Protein AF-X1GL89-F1 (afdb_monomer_lite)

Structure (mmCIF, N/CA/C/O backbone):
data_AF-X1GL89-F1
#
_entry.id   AF-X1GL89-F1
#
loop_
_atom_site.group_PDB
_atom_site.id
_atom_site.type_symbol
_atom_site.label_atom_id
_atom_site.label_alt_id
_atom_site.label_comp_id
_atom_site.label_asym_id
_atom_site.label_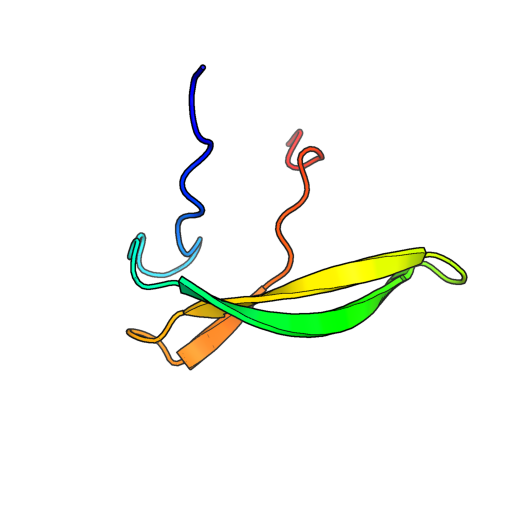entity_id
_atom_site.label_seq_id
_atom_site.pdbx_PDB_ins_code
_atom_site.Cartn_x
_atom_site.Cartn_y
_atom_site.Cartn_z
_atom_site.occupancy
_atom_site.B_iso_or_equiv
_atom_site.auth_seq_id
_atom_site.auth_comp_id
_atom_site.auth_asym_id
_atom_site.auth_atom_id
_atom_site.pdbx_PDB_model_num
ATOM 1 N N . MET A 1 1 ? 10.785 -1.212 19.182 1.00 44.81 1 MET A N 1
ATOM 2 C CA . MET A 1 1 ? 10.601 -1.612 17.772 1.00 44.81 1 MET A CA 1
ATOM 3 C C . MET A 1 1 ? 9.245 -1.086 17.353 1.00 44.81 1 MET A C 1
ATOM 5 O O . MET A 1 1 ? 8.244 -1.681 17.723 1.00 44.81 1 MET A O 1
ATOM 9 N N . GLU A 1 2 ? 9.198 0.075 16.713 1.00 55.03 2 GLU A N 1
ATOM 10 C CA . GLU A 1 2 ? 7.934 0.635 16.233 1.00 55.03 2 GLU A CA 1
ATOM 11 C C . GLU A 1 2 ? 7.576 -0.097 14.935 1.00 55.03 2 GLU A C 1
ATOM 13 O O . GLU A 1 2 ? 8.225 0.083 13.907 1.00 55.03 2 GLU A O 1
ATOM 18 N N . GLN A 1 3 ? 6.632 -1.038 14.999 1.00 54.34 3 GLN A N 1
ATOM 19 C CA . GLN A 1 3 ? 6.095 -1.659 13.791 1.00 54.34 3 GLN A CA 1
ATOM 20 C C . GLN A 1 3 ? 5.285 -0.596 13.054 1.00 54.34 3 GLN A C 1
ATOM 22 O O . GLN A 1 3 ? 4.237 -0.175 13.536 1.00 54.34 3 GLN A O 1
ATOM 27 N N . VAL A 1 4 ? 5.769 -0.160 11.889 1.00 66.25 4 VAL A N 1
ATOM 28 C CA . VAL A 1 4 ? 5.008 0.708 10.986 1.00 66.25 4 VAL A CA 1
ATOM 29 C C . VAL A 1 4 ? 3.817 -0.098 10.476 1.00 66.25 4 VAL A C 1
ATOM 31 O O . VAL A 1 4 ? 3.933 -0.892 9.541 1.00 66.25 4 VAL A O 1
ATOM 34 N N . ILE A 1 5 ? 2.677 0.055 11.147 1.00 71.56 5 ILE A N 1
ATOM 35 C CA . ILE A 1 5 ? 1.418 -0.536 10.710 1.00 71.56 5 ILE A CA 1
ATOM 36 C C . ILE A 1 5 ? 1.000 0.240 9.461 1.00 71.56 5 ILE A C 1
ATOM 38 O O . ILE A 1 5 ? 0.782 1.454 9.541 1.00 71.56 5 ILE A O 1
ATOM 42 N N . PRO A 1 6 ? 0.918 -0.414 8.293 1.00 73.81 6 PRO A N 1
ATOM 43 C CA . PRO A 1 6 ? 0.425 0.263 7.114 1.00 73.81 6 PRO A CA 1
ATOM 44 C C . PRO A 1 6 ? -1.012 0.705 7.353 1.00 73.81 6 PRO A C 1
ATOM 46 O O . PRO A 1 6 ? -1.780 -0.007 7.995 1.00 73.81 6 PRO A O 1
ATOM 49 N N . ARG A 1 7 ? -1.374 1.876 6.835 1.00 85.81 7 ARG A N 1
ATOM 50 C CA . ARG A 1 7 ? -2.753 2.371 6.827 1.00 85.81 7 ARG A CA 1
ATOM 51 C C . ARG A 1 7 ? -3.169 2.640 5.392 1.00 85.81 7 ARG A C 1
ATOM 53 O O . ARG A 1 7 ? -2.336 3.035 4.575 1.00 85.81 7 ARG A O 1
ATOM 60 N N . CYS A 1 8 ? -4.434 2.412 5.071 1.00 87.62 8 CYS A N 1
ATOM 61 C CA . CYS A 1 8 ? -4.935 2.732 3.748 1.00 87.62 8 CYS A CA 1
ATOM 62 C C . CYS A 1 8 ? -4.985 4.261 3.606 1.00 87.62 8 CYS A C 1
ATOM 64 O O . CYS A 1 8 ? -5.568 4.908 4.471 1.00 87.62 8 CYS A O 1
ATOM 66 N N . PRO A 1 9 ? -4.411 4.858 2.551 1.00 83.81 9 PRO A N 1
ATOM 67 C CA . PRO A 1 9 ? -4.445 6.312 2.376 1.00 83.81 9 PRO A CA 1
ATOM 68 C C . PRO A 1 9 ? -5.852 6.859 2.093 1.00 83.81 9 PRO A C 1
ATOM 70 O O . PRO A 1 9 ? -6.080 8.049 2.266 1.00 83.81 9 PRO A O 1
ATOM 73 N N . ASP A 1 10 ? -6.787 6.008 1.663 1.00 86.00 10 ASP A N 1
ATOM 74 C C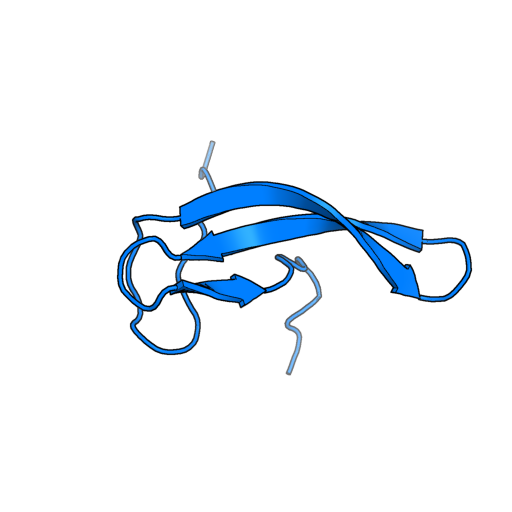A . ASP A 1 10 ? -8.138 6.426 1.278 1.00 86.00 10 ASP A CA 1
ATOM 75 C C . ASP A 1 10 ? -9.181 6.271 2.384 1.00 86.00 10 ASP A C 1
ATOM 77 O O . ASP A 1 10 ? -10.054 7.118 2.528 1.00 86.00 10 ASP A O 1
ATOM 81 N N . CYS A 1 11 ? -9.128 5.170 3.135 1.00 89.19 11 CYS A N 1
ATOM 82 C CA . CYS A 1 11 ? -10.111 4.873 4.181 1.00 89.19 11 CYS A CA 1
ATOM 83 C C . CYS A 1 11 ? -9.495 4.760 5.577 1.00 89.19 11 CYS A C 1
ATOM 85 O O . CYS A 1 11 ? -10.189 4.382 6.513 1.00 89.19 11 CYS A O 1
ATOM 87 N N . GLU A 1 12 ? -8.185 4.994 5.706 1.00 85.62 12 GLU A N 1
ATOM 88 C CA . GLU A 1 12 ? -7.420 4.917 6.961 1.00 85.62 12 GLU A CA 1
ATOM 89 C C . GLU A 1 12 ? -7.486 3.559 7.679 1.00 85.62 12 GLU A C 1
ATOM 91 O O . GLU A 1 12 ? -6.953 3.395 8.775 1.00 85.62 12 GLU A O 1
ATOM 96 N N . SER A 1 13 ? -8.066 2.546 7.031 1.00 88.88 13 SER A N 1
ATOM 97 C CA . SER A 1 13 ? -8.186 1.206 7.586 1.00 88.88 13 SER A CA 1
ATOM 98 C C . SER A 1 13 ? -6.814 0.557 7.754 1.00 88.88 13 SER A C 1
ATOM 100 O O . SER A 1 13 ? -5.939 0.666 6.890 1.00 88.88 13 SER A O 1
ATOM 102 N N . LEU A 1 14 ? -6.655 -0.166 8.862 1.00 86.75 14 LEU A N 1
ATOM 103 C CA . LEU A 1 14 ? -5.467 -0.961 9.188 1.00 86.75 14 LEU A CA 1
ATOM 104 C C . LEU A 1 14 ? -5.556 -2.386 8.616 1.00 86.75 14 LEU A C 1
ATOM 106 O O . LEU A 1 14 ? -4.598 -3.156 8.684 1.00 86.75 14 LEU A O 1
ATOM 110 N N . HIS A 1 15 ? -6.704 -2.758 8.037 1.00 90.19 15 HIS A N 1
ATOM 111 C CA . HIS A 1 15 ? -6.953 -4.081 7.468 1.00 90.19 15 HIS A CA 1
ATOM 112 C C . HIS A 1 15 ? -6.306 -4.219 6.090 1.00 90.19 15 HIS A C 1
ATOM 114 O O . HIS A 1 15 ? -6.975 -4.211 5.054 1.00 90.19 15 HIS A O 1
ATOM 120 N N . ILE A 1 16 ? -4.981 -4.329 6.070 1.00 89.06 16 ILE A N 1
ATOM 121 C CA . ILE A 1 16 ? -4.194 -4.357 4.840 1.00 89.06 16 ILE A CA 1
ATOM 122 C C . ILE A 1 16 ? -3.430 -5.666 4.740 1.00 89.06 16 ILE A C 1
ATOM 124 O O . ILE A 1 16 ? -2.818 -6.138 5.695 1.00 89.06 16 ILE A O 1
ATOM 128 N N . VAL A 1 17 ? -3.447 -6.247 3.547 1.00 89.94 17 VAL A N 1
ATOM 129 C CA . VAL A 1 17 ? -2.783 -7.510 3.240 1.00 89.94 17 VAL A CA 1
ATOM 130 C C . VAL A 1 17 ? -1.762 -7.337 2.129 1.00 89.94 17 VAL A C 1
ATOM 132 O O . VAL A 1 17 ? -1.910 -6.507 1.236 1.00 89.94 17 VAL A O 1
ATOM 135 N N . LYS A 1 18 ? -0.707 -8.147 2.170 1.00 89.19 18 LYS A N 1
ATOM 136 C CA . LYS A 1 18 ? 0.313 -8.199 1.120 1.00 89.19 18 LYS A CA 1
ATOM 137 C C . LYS A 1 18 ? -0.287 -8.817 -0.147 1.00 89.19 18 LYS A C 1
ATOM 139 O O . LYS A 1 18 ? -0.633 -9.992 -0.154 1.00 89.19 18 LYS A O 1
ATOM 144 N N . SER A 1 19 ? -0.374 -8.036 -1.221 1.00 89.94 19 SER A N 1
ATOM 145 C CA . SER A 1 19 ? -0.973 -8.420 -2.508 1.00 89.94 19 SER A CA 1
ATOM 146 C C . SER A 1 19 ? 0.095 -8.661 -3.583 1.00 89.94 19 SER A C 1
ATOM 148 O O . SER A 1 19 ? 0.026 -8.139 -4.698 1.00 89.94 19 SER A O 1
ATOM 150 N N . GLY A 1 20 ? 1.126 -9.430 -3.224 1.00 89.38 20 GLY A N 1
ATOM 151 C CA . GLY A 1 20 ? 2.24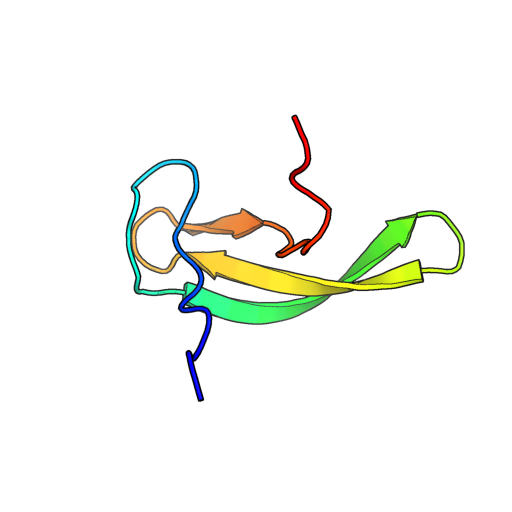4 -9.762 -4.108 1.00 89.38 20 GLY A CA 1
ATOM 152 C C . GLY A 1 20 ? 3.169 -8.581 -4.409 1.00 89.38 20 GLY A C 1
ATOM 153 O O . GLY A 1 20 ? 3.217 -7.602 -3.672 1.00 89.38 20 GLY A O 1
ATOM 154 N N . PHE A 1 21 ? 3.923 -8.675 -5.500 1.00 88.31 21 PHE A N 1
ATOM 155 C CA . PHE A 1 21 ? 4.890 -7.651 -5.893 1.00 88.31 21 PHE A CA 1
ATOM 156 C C . PHE A 1 21 ? 4.469 -6.973 -7.197 1.00 88.31 21 PHE A C 1
ATOM 158 O O . PHE A 1 21 ? 3.761 -7.563 -8.018 1.00 88.31 21 PHE A O 1
ATOM 165 N N . GLY A 1 22 ? 4.878 -5.722 -7.368 1.00 85.81 22 GLY A N 1
ATOM 166 C CA . GLY A 1 22 ? 4.700 -4.936 -8.583 1.00 85.81 22 GLY A CA 1
ATOM 167 C C . GLY A 1 22 ? 5.973 -4.162 -8.901 1.00 85.81 22 GLY A C 1
ATOM 168 O O . GLY A 1 22 ? 6.838 -4.000 -8.042 1.00 85.81 22 GLY A O 1
ATOM 169 N N . VAL A 1 23 ? 6.099 -3.714 -10.143 1.00 83.88 23 VAL A N 1
ATOM 170 C CA . VAL A 1 23 ? 7.212 -2.866 -10.568 1.00 83.88 23 VAL A CA 1
ATOM 171 C C . VAL A 1 23 ? 6.715 -1.429 -10.514 1.00 83.88 23 VAL A C 1
ATOM 173 O O . VAL A 1 23 ? 5.863 -1.058 -11.317 1.00 83.88 23 VAL A O 1
ATOM 176 N N . HIS A 1 24 ? 7.172 -0.652 -9.530 1.00 79.88 24 HIS A N 1
ATOM 177 C CA . HIS A 1 24 ? 6.793 0.762 -9.448 1.00 79.88 24 HIS A CA 1
ATOM 178 C C . HIS A 1 24 ? 7.666 1.615 -10.374 1.00 79.88 24 HIS A C 1
ATOM 180 O O . HIS A 1 24 ? 7.146 2.430 -11.133 1.00 79.88 24 HIS A O 1
ATOM 186 N N . LYS A 1 25 ? 8.982 1.380 -10.343 1.00 81.06 25 LYS A N 1
ATOM 187 C CA . LYS A 1 25 ? 9.978 2.010 -11.216 1.00 81.06 25 LYS A CA 1
ATOM 188 C C . LYS A 1 25 ? 10.699 0.930 -12.029 1.00 81.06 25 LYS A C 1
ATOM 190 O O . LYS A 1 25 ? 10.802 -0.198 -11.544 1.00 81.06 25 LYS A O 1
ATOM 195 N N . PRO A 1 26 ? 11.199 1.221 -13.244 1.00 82.88 26 PRO A N 1
ATOM 196 C CA . PRO A 1 26 ? 11.957 0.252 -14.034 1.00 82.88 26 PRO A CA 1
ATOM 197 C C . PRO A 1 26 ? 13.097 -0.363 -13.210 1.00 82.88 26 PRO A C 1
ATOM 199 O O . PRO A 1 26 ? 13.948 0.354 -12.696 1.00 82.88 26 PRO A O 1
ATOM 202 N N . GLY A 1 27 ? 13.084 -1.689 -13.052 1.00 82.69 27 GLY A N 1
ATOM 203 C CA . GLY A 1 27 ? 14.068 -2.417 -12.240 1.00 82.69 27 GLY A CA 1
ATOM 204 C C . GLY A 1 27 ? 13.775 -2.482 -10.733 1.00 82.69 27 GLY A C 1
ATOM 205 O O . GLY A 1 27 ? 14.455 -3.220 -10.026 1.00 82.69 27 GLY A O 1
ATOM 206 N N . GLU A 1 28 ? 12.744 -1.797 -10.230 1.00 82.88 28 GLU A N 1
ATOM 207 C CA . GLU A 1 28 ? 12.390 -1.781 -8.809 1.00 82.88 28 GLU A CA 1
ATOM 208 C C . GLU A 1 28 ? 11.118 -2.594 -8.526 1.00 82.88 28 GLU A C 1
ATOM 210 O O . GLU A 1 28 ? 9.993 -2.182 -8.827 1.00 82.88 28 GLU A O 1
ATOM 215 N N . LYS A 1 29 ? 11.299 -3.764 -7.903 1.00 85.94 29 LYS A N 1
ATOM 216 C CA . LYS A 1 29 ? 10.210 -4.641 -7.460 1.00 85.94 29 LYS A CA 1
ATOM 217 C C . LYS A 1 29 ? 9.787 -4.269 -6.035 1.00 85.94 29 LYS A C 1
ATOM 219 O O . LYS A 1 29 ? 10.492 -4.582 -5.080 1.00 85.94 29 LYS A O 1
ATOM 224 N N . LYS A 1 30 ? 8.609 -3.662 -5.888 1.00 87.38 30 LYS A N 1
ATOM 225 C CA . LYS A 1 30 ? 8.020 -3.275 -4.597 1.00 87.38 30 LYS A CA 1
ATOM 226 C C . LYS A 1 30 ? 6.883 -4.191 -4.176 1.00 87.38 30 LYS A C 1
ATOM 228 O O . LYS A 1 30 ? 6.159 -4.757 -4.998 1.00 87.38 30 LYS A O 1
ATOM 233 N N . GLN A 1 31 ? 6.726 -4.334 -2.865 1.00 88.62 31 GLN A N 1
ATOM 234 C CA . GLN A 1 31 ? 5.609 -5.053 -2.268 1.00 88.62 31 GLN A CA 1
ATOM 235 C C . GLN A 1 31 ? 4.322 -4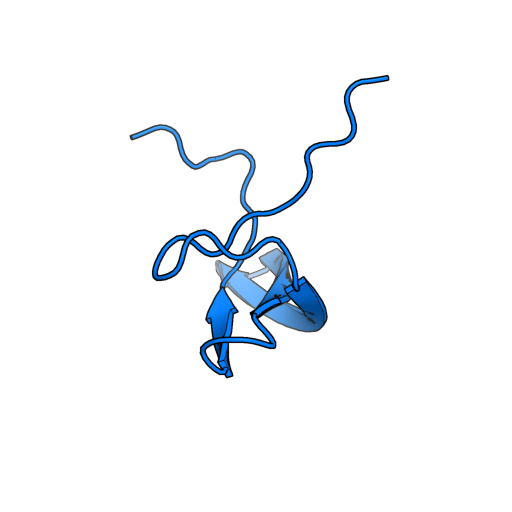.238 -2.455 1.00 88.62 31 GLN A C 1
ATOM 237 O O . GLN A 1 31 ? 4.248 -3.074 -2.064 1.00 88.62 31 GLN A O 1
ATOM 242 N N . ARG A 1 32 ? 3.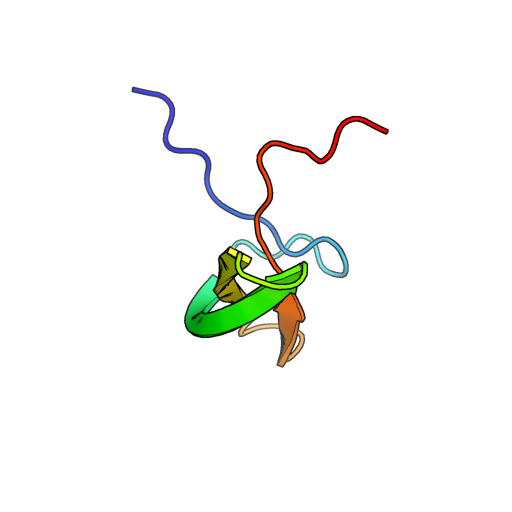298 -4.863 -3.039 1.00 89.50 32 ARG A N 1
ATOM 243 C CA . ARG A 1 32 ? 1.941 -4.317 -3.100 1.00 89.50 32 ARG A CA 1
ATOM 244 C C . ARG A 1 32 ? 1.167 -4.688 -1.854 1.00 89.50 32 ARG A C 1
ATOM 246 O O . ARG A 1 32 ? 1.314 -5.787 -1.309 1.00 89.50 32 ARG A O 1
ATOM 253 N N . TYR A 1 33 ? 0.286 -3.786 -1.471 1.00 89.31 33 TYR A N 1
ATOM 254 C CA . TYR A 1 33 ? -0.594 -3.898 -0.330 1.00 89.31 33 TYR A CA 1
ATOM 255 C C . TYR A 1 33 ? -2.021 -3.637 -0.785 1.00 89.31 33 TYR A C 1
ATOM 257 O O . TYR A 1 33 ? -2.265 -2.748 -1.588 1.00 89.31 33 TYR A O 1
ATOM 265 N N . MET A 1 34 ? -2.960 -4.436 -0.306 1.00 90.19 34 MET A N 1
ATOM 266 C CA . MET A 1 34 ? -4.377 -4.300 -0.606 1.00 90.19 34 MET A CA 1
ATOM 267 C C . MET A 1 34 ? -5.124 -4.055 0.693 1.00 90.19 34 MET A C 1
ATOM 269 O O . MET A 1 34 ? -4.987 -4.824 1.643 1.00 90.19 34 MET A O 1
ATOM 273 N N . CYS A 1 35 ? -5.921 -2.997 0.733 1.00 92.69 35 CYS A N 1
ATOM 274 C CA . CYS A 1 35 ? -6.877 -2.792 1.804 1.00 92.69 35 CYS A CA 1
ATOM 275 C C . CYS A 1 35 ? -8.065 -3.738 1.605 1.00 92.69 35 CYS A C 1
ATOM 277 O O . CYS A 1 35 ? -8.663 -3.763 0.531 1.00 92.69 35 CYS A O 1
ATOM 279 N N . ARG A 1 36 ? -8.422 -4.502 2.638 1.00 91.75 36 ARG A N 1
ATOM 280 C CA . ARG A 1 36 ? -9.605 -5.373 2.620 1.00 91.75 36 ARG A CA 1
ATOM 281 C C . ARG A 1 36 ? -10.919 -4.620 2.781 1.00 91.75 36 ARG A C 1
ATOM 283 O O . ARG A 1 36 ? -11.950 -5.160 2.412 1.00 91.75 36 ARG A O 1
ATOM 290 N N . ASP A 1 37 ? -10.868 -3.411 3.324 1.00 92.31 37 ASP A N 1
ATOM 291 C CA . ASP A 1 37 ? -12.057 -2.615 3.620 1.00 92.31 37 ASP A CA 1
ATOM 292 C C . ASP A 1 37 ? -12.584 -1.911 2.362 1.00 92.31 37 ASP A C 1
ATOM 294 O O . ASP A 1 37 ? -13.739 -2.067 1.982 1.00 92.31 37 ASP A O 1
ATOM 298 N N . CYS A 1 38 ? -11.699 -1.211 1.644 1.00 91.25 38 CYS A N 1
ATOM 299 C CA . CYS A 1 38 ? -12.051 -0.493 0.416 1.00 91.25 38 CYS A CA 1
ATOM 300 C C . CYS A 1 38 ? -11.658 -1.228 -0.878 1.00 91.25 38 CYS A C 1
ATOM 302 O O . CYS A 1 38 ? -11.963 -0.751 -1.969 1.00 91.25 38 CYS A O 1
ATOM 304 N N . GLY A 1 39 ? -10.932 -2.349 -0.786 1.00 89.94 39 GLY A N 1
ATOM 305 C CA . GLY A 1 39 ? -10.463 -3.126 -1.942 1.00 89.94 39 GLY A CA 1
ATOM 306 C C . GLY A 1 39 ? -9.334 -2.472 -2.748 1.00 89.94 39 GLY A C 1
ATOM 307 O O . GLY A 1 39 ? -8.898 -3.020 -3.762 1.00 89.94 39 GLY A O 1
ATOM 308 N N . ARG A 1 40 ? -8.834 -1.300 -2.333 1.00 88.56 40 ARG A N 1
ATOM 309 C CA . ARG A 1 40 ? -7.780 -0.586 -3.064 1.00 88.56 40 ARG A CA 1
ATOM 310 C C . ARG A 1 40 ? -6.415 -1.214 -2.861 1.00 88.56 40 ARG A C 1
ATOM 312 O O . ARG A 1 40 ? -6.077 -1.676 -1.772 1.00 88.56 40 ARG A O 1
ATOM 319 N N . THR A 1 41 ? -5.607 -1.156 -3.915 1.00 88.31 41 THR A N 1
ATOM 320 C CA . THR A 1 41 ? -4.219 -1.626 -3.899 1.00 88.31 41 THR A CA 1
AT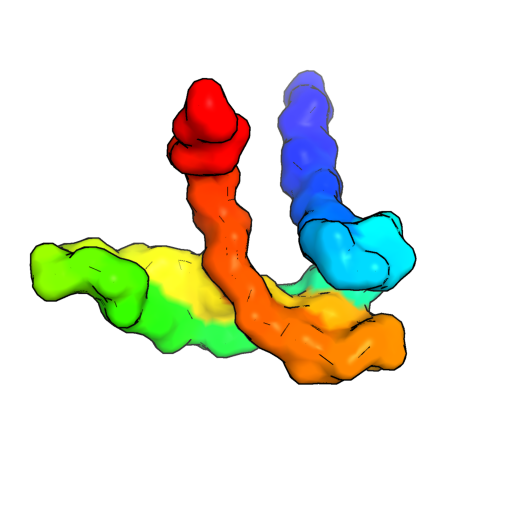OM 321 C C . THR A 1 41 ? -3.274 -0.429 -3.941 1.00 88.31 41 THR A C 1
ATOM 323 O O . THR A 1 41 ? -3.452 0.461 -4.765 1.00 88.31 41 THR A O 1
ATOM 326 N N . PHE A 1 42 ? -2.269 -0.410 -3.074 1.00 85.75 42 PHE A N 1
ATOM 327 C CA . PHE A 1 42 ? -1.275 0.652 -2.958 1.00 85.75 42 PHE A CA 1
ATOM 328 C C . PHE A 1 42 ? 0.106 0.070 -2.631 1.00 85.75 42 PHE A C 1
ATOM 330 O O . PHE A 1 42 ? 0.247 -1.107 -2.290 1.00 85.75 42 PHE A O 1
ATOM 337 N N . TYR A 1 43 ? 1.143 0.887 -2.769 1.00 84.81 43 TYR A N 1
ATOM 338 C CA . TYR A 1 43 ? 2.505 0.539 -2.375 1.00 84.81 43 TYR A CA 1
ATOM 339 C C . TYR A 1 43 ? 2.824 1.267 -1.073 1.00 84.81 43 TYR A C 1
ATOM 341 O O . TYR A 1 43 ? 2.489 2.441 -0.928 1.00 84.81 43 TYR A O 1
ATOM 349 N N . LEU A 1 44 ? 3.445 0.570 -0.123 1.00 75.25 44 LEU A N 1
ATOM 350 C CA . LEU A 1 44 ? 4.074 1.245 1.003 1.00 75.25 44 LEU A CA 1
ATOM 351 C C . LEU A 1 44 ? 5.445 1.687 0.537 1.00 75.25 44 LEU A C 1
ATOM 353 O O . LEU A 1 44 ? 6.297 0.849 0.242 1.00 75.25 44 LEU A O 1
ATOM 357 N N . GLU A 1 45 ? 5.649 2.988 0.471 1.00 69.25 45 GLU A N 1
ATOM 358 C CA . GLU A 1 45 ? 6.990 3.533 0.429 1.00 69.25 45 GLU A CA 1
ATOM 359 C C . GLU A 1 45 ? 7.253 4.261 1.732 1.00 69.25 45 GLU A C 1
ATOM 361 O O . GLU A 1 45 ? 6.430 5.047 2.196 1.00 69.25 45 GLU A O 1
ATOM 366 N N . GLU A 1 46 ? 8.437 4.028 2.291 1.00 60.44 46 GLU A N 1
ATOM 367 C CA . GLU A 1 46 ? 9.044 4.924 3.280 1.00 60.44 46 GLU A CA 1
ATOM 368 C C . GLU A 1 46 ? 9.316 6.322 2.674 1.00 60.44 46 GLU A C 1
ATOM 370 O O . GLU A 1 46 ? 9.595 7.273 3.397 1.00 60.44 46 GLU A O 1
ATOM 375 N N . ASP A 1 47 ? 9.171 6.458 1.349 1.00 51.31 47 ASP A N 1
ATOM 376 C CA . ASP A 1 47 ? 9.376 7.666 0.548 1.00 51.31 47 ASP A CA 1
ATOM 377 C C . ASP A 1 47 ? 8.099 8.500 0.333 1.00 51.31 47 ASP A C 1
ATOM 379 O O . ASP A 1 47 ? 8.040 9.319 -0.579 1.00 51.31 47 ASP A O 1
ATOM 383 N N . TYR A 1 48 ? 7.067 8.374 1.181 1.00 47.00 48 TYR A N 1
ATOM 384 C CA . TYR A 1 48 ? 6.050 9.437 1.267 1.00 47.00 48 TYR A CA 1
ATOM 385 C C . TYR A 1 48 ? 6.639 10.663 1.989 1.00 47.00 48 TYR A C 1
ATOM 387 O O . TYR A 1 48 ? 6.160 11.098 3.036 1.00 47.00 48 TYR A O 1
ATOM 395 N N . LYS A 1 49 ? 7.725 11.220 1.450 1.00 43.88 49 LYS A N 1
ATOM 396 C CA . LYS A 1 49 ? 8.119 12.595 1.723 1.00 43.88 49 LYS A CA 1
ATOM 397 C C . LYS A 1 49 ? 7.393 13.456 0.704 1.00 43.88 49 LYS A C 1
ATOM 399 O O . LYS A 1 49 ? 7.778 13.525 -0.458 1.00 43.88 49 LYS A O 1
ATOM 404 N N . LYS A 1 50 ? 6.282 14.021 1.169 1.00 44.00 50 LYS A N 1
ATOM 405 C CA . LYS A 1 50 ? 5.587 15.124 0.510 1.00 44.00 50 LYS A CA 1
ATOM 406 C C . LYS A 1 50 ? 6.553 16.269 0.205 1.00 44.00 50 LYS A C 1
ATOM 408 O O . LYS A 1 50 ? 7.431 16.520 1.062 1.00 44.00 50 LYS A O 1
#

Radius of gyration: 11.29 Å; chains: 1; bounding box: 26×25×32 Å

Organism: NCBI:txid412755

Secondary structure (DSSP, 8-state):
--------TTT----EEEEEEEEEETTEEEEEEEETTT--EEE--TT---

pLDDT: mean 79.84, std 14.32, range [43.88, 92.69]

Foldseek 3Di:
DDPPQDADPPPRDSQKDFPAWDPPDVVDIFTWIARPVVRDIDTDDPPPPD

Sequence (50 aa):
MEQVIPRCPDCESLHIVKSGFGVHKPGEKKQRYMCRDCGRTFYLEEDYKK